Protein AF-A0A0J6L057-F1 (afdb_monomer_lite)

Radius of gyration: 15.93 Å; chains: 1; bounding box: 34×40×41 Å

Sequence (87 aa):
MTEKKIITTAAISEKVYVPIEASAKIGNRLVDETWHWEITIADDKNDNYYGMAVERQKGEMVPWKKLEGQNPLAEMKEICKERTTLN

Secondary structure (DSSP, 8-state):
---------PEEEEEEEEEEEEEEEETTEEEEEEEEEEEEEEE-TTS-EEEEEEETTTTEEEEEEEE-SS-HHHHHHHHHHHHHT--

Foldseek 3Di:
DDDDDPPWDWDWPDWDWDWDWDWDDDDPDTDIDIFIKTKIWTATPVRWIWIKIAGPVVGDIDDIDTDDDPDRVVSVVVVVNVVRHDD

pLDDT: mean 87.08, std 12.63, range [43.97, 98.0]

Structure (mmCIF, N/CA/C/O backbone):
data_AF-A0A0J6L057-F1
#
_entry.id   AF-A0A0J6L057-F1
#
loop_
_atom_site.group_PDB
_atom_site.id
_atom_site.type_symbol
_atom_site.label_atom_id
_atom_site.label_alt_id
_atom_site.label_comp_id
_atom_site.label_asym_id
_atom_site.label_entity_id
_atom_site.label_seq_id
_atom_site.pdbx_PDB_ins_code
_atom_site.Cartn_x
_atom_site.Cartn_y
_atom_site.Cartn_z
_atom_site.occupancy
_atom_site.B_iso_or_equiv
_atom_site.auth_seq_id
_atom_site.auth_comp_id
_atom_site.auth_asym_id
_atom_site.auth_atom_id
_atom_site.pdbx_PDB_model_num
ATOM 1 N N . MET A 1 1 ? -5.765 -33.336 17.235 1.00 50.06 1 MET A N 1
ATOM 2 C CA . MET A 1 1 ? -6.635 -32.336 16.579 1.00 50.06 1 MET A CA 1
ATOM 3 C C . MET A 1 1 ? -6.102 -30.973 16.969 1.00 50.06 1 MET A C 1
ATOM 5 O O . MET A 1 1 ? -6.067 -30.686 18.156 1.00 50.06 1 MET A O 1
ATOM 9 N N . THR A 1 2 ? -5.577 -30.202 16.022 1.00 54.03 2 THR A N 1
ATOM 10 C CA . THR A 1 2 ? -4.959 -28.900 16.311 1.00 54.03 2 THR A CA 1
ATOM 11 C C . THR A 1 2 ? -6.008 -27.821 16.073 1.00 54.03 2 THR A C 1
ATOM 13 O O . THR A 1 2 ? -6.314 -27.507 14.925 1.00 54.03 2 THR A O 1
ATOM 16 N N . GLU A 1 3 ? -6.607 -27.294 17.140 1.00 60.16 3 GLU A N 1
ATOM 17 C CA . GLU A 1 3 ? -7.498 -26.137 17.038 1.00 60.16 3 GLU A CA 1
ATOM 18 C C . GLU A 1 3 ? -6.688 -24.908 16.611 1.00 60.16 3 GLU A C 1
ATOM 20 O O . GLU A 1 3 ? -5.782 -24.457 17.313 1.00 60.16 3 GLU A O 1
ATOM 25 N N . LYS A 1 4 ? -7.006 -24.352 15.437 1.00 62.97 4 LYS A N 1
ATOM 26 C CA . LYS A 1 4 ? -6.514 -23.032 15.035 1.00 62.97 4 LYS A CA 1
ATOM 27 C C . LYS A 1 4 ? -7.395 -21.978 15.697 1.00 62.97 4 LYS A C 1
ATOM 29 O O . LYS A 1 4 ? -8.488 -21.691 15.220 1.00 62.97 4 LYS A O 1
ATOM 34 N N . LYS A 1 5 ? -6.918 -21.399 16.796 1.00 56.41 5 LYS A N 1
ATOM 35 C CA . LYS A 1 5 ? -7.554 -20.236 17.420 1.00 56.41 5 LYS A CA 1
ATOM 36 C C . LYS A 1 5 ? -7.231 -18.989 16.592 1.00 56.41 5 LYS A C 1
ATOM 38 O O . LYS A 1 5 ? -6.070 -18.601 16.502 1.00 56.41 5 LYS A O 1
ATOM 43 N N . ILE A 1 6 ? -8.242 -18.368 15.987 1.00 61.19 6 ILE A N 1
ATOM 44 C CA . ILE A 1 6 ? -8.103 -17.040 15.373 1.00 61.19 6 ILE A CA 1
ATOM 45 C C . ILE A 1 6 ? -8.135 -16.020 16.516 1.00 61.19 6 ILE A C 1
ATOM 47 O O . ILE A 1 6 ? -9.116 -15.943 17.250 1.00 61.19 6 ILE A O 1
ATOM 51 N N . ILE A 1 7 ? -7.028 -15.304 16.717 1.00 63.41 7 ILE A N 1
ATOM 52 C CA . ILE A 1 7 ? -6.810 -14.449 17.899 1.00 63.41 7 ILE A CA 1
ATOM 53 C C . ILE A 1 7 ? -7.278 -13.006 17.638 1.00 63.41 7 ILE A C 1
ATOM 55 O O . ILE A 1 7 ? -7.659 -12.312 18.576 1.00 63.41 7 ILE A O 1
ATOM 59 N N . THR A 1 8 ? -7.355 -12.590 16.368 1.00 61.59 8 THR A N 1
ATOM 60 C CA . THR A 1 8 ? -7.737 -11.228 15.972 1.00 61.59 8 THR A CA 1
ATOM 61 C C . THR A 1 8 ? -8.584 -11.267 14.704 1.00 61.59 8 THR A C 1
ATOM 63 O O . THR A 1 8 ? -8.246 -11.964 13.750 1.00 61.59 8 THR A O 1
ATOM 66 N N . THR A 1 9 ? -9.699 -10.534 14.699 1.00 73.12 9 THR A N 1
ATOM 67 C CA . THR A 1 9 ? -10.537 -10.303 13.512 1.00 73.12 9 THR A CA 1
ATOM 68 C C . THR A 1 9 ? -10.483 -8.813 13.207 1.00 73.12 9 THR A C 1
ATOM 70 O O . THR A 1 9 ? -10.920 -8.025 14.043 1.00 73.12 9 THR A O 1
ATOM 73 N N . ALA A 1 10 ? -9.926 -8.446 12.053 1.00 80.50 10 ALA A N 1
ATOM 74 C CA . ALA A 1 10 ? -9.928 -7.075 11.558 1.00 80.50 10 ALA A CA 1
ATOM 75 C C . ALA A 1 10 ? -11.026 -6.914 10.496 1.00 80.50 10 ALA A C 1
ATOM 77 O O . ALA A 1 10 ? -11.229 -7.814 9.674 1.00 80.50 10 ALA A O 1
ATOM 78 N N . ALA A 1 11 ? -11.751 -5.801 10.531 1.00 84.25 11 ALA A N 1
ATOM 79 C CA . ALA A 1 11 ? -12.733 -5.437 9.520 1.00 84.25 11 ALA A CA 1
ATOM 80 C C . ALA A 1 11 ? -12.074 -4.520 8.490 1.00 84.25 11 ALA A C 1
ATOM 82 O O . ALA A 1 11 ? -11.229 -3.704 8.835 1.00 84.25 11 ALA A O 1
ATOM 83 N N . ILE A 1 12 ? -12.444 -4.650 7.215 1.00 88.94 12 ILE A N 1
ATOM 84 C CA . ILE A 1 12 ? -11.955 -3.721 6.192 1.00 88.94 12 ILE A CA 1
ATOM 85 C C . ILE A 1 12 ? -12.577 -2.356 6.463 1.00 88.94 12 ILE A C 1
ATOM 87 O O . ILE A 1 12 ? -13.800 -2.220 6.400 1.00 88.94 12 ILE A O 1
ATOM 91 N N . SER A 1 13 ? -11.730 -1.368 6.712 1.00 87.88 13 SER A N 1
ATOM 92 C CA . SER A 1 13 ? -12.135 0.010 6.964 1.00 87.88 13 SER A CA 1
ATOM 93 C C . SER A 1 13 ? -12.028 0.872 5.711 1.00 87.88 13 SER A C 1
ATOM 95 O O . SER A 1 13 ? -12.872 1.737 5.489 1.00 87.88 13 SER A O 1
ATOM 97 N N . GLU A 1 14 ? -11.054 0.597 4.837 1.00 91.12 14 GLU A N 1
ATOM 98 C CA . GLU A 1 14 ? -10.835 1.390 3.627 1.00 91.12 14 GLU A CA 1
ATOM 99 C C . GLU A 1 14 ? -10.266 0.553 2.469 1.00 91.12 14 GLU A C 1
ATOM 101 O O . GLU A 1 14 ? -9.488 -0.386 2.662 1.00 91.12 14 GLU A O 1
ATOM 106 N N . LYS A 1 15 ? -10.644 0.911 1.236 1.00 93.31 15 LYS A N 1
ATOM 107 C CA . LYS A 1 15 ? -10.025 0.422 -0.002 1.00 93.31 15 LYS A CA 1
ATOM 108 C C . LYS A 1 15 ? -9.760 1.588 -0.939 1.00 93.31 15 LYS A C 1
ATOM 110 O O . LYS A 1 15 ? -10.686 2.331 -1.258 1.00 93.31 15 LYS A O 1
ATOM 115 N N . VAL A 1 16 ? -8.525 1.716 -1.412 1.00 94.00 16 VAL A N 1
ATOM 116 C CA . VAL A 1 16 ? -8.094 2.837 -2.256 1.00 94.00 16 VAL A CA 1
ATOM 117 C C . VAL A 1 16 ? -7.292 2.329 -3.440 1.00 94.00 16 VAL A C 1
ATOM 119 O O . VAL A 1 16 ? -6.454 1.442 -3.306 1.00 94.00 16 VAL A O 1
ATOM 122 N N . TYR A 1 17 ? -7.527 2.939 -4.596 1.00 94.94 17 TYR A N 1
ATOM 123 C CA . TYR A 1 17 ? -6.703 2.758 -5.780 1.00 94.94 17 TYR A CA 1
ATOM 124 C C . TYR A 1 17 ? -5.689 3.897 -5.892 1.00 94.94 17 TYR A C 1
ATOM 126 O O . TYR A 1 17 ? -6.069 5.069 -5.852 1.00 94.94 17 TYR A O 1
ATOM 134 N N . VAL A 1 18 ? -4.406 3.561 -6.022 1.00 93.62 18 VAL A N 1
ATOM 135 C CA . VAL A 1 18 ? -3.312 4.536 -6.052 1.00 93.62 18 VAL A CA 1
ATOM 136 C C . VAL A 1 18 ? -2.421 4.286 -7.271 1.00 93.62 18 VAL A C 1
ATOM 138 O O . VAL A 1 18 ? -1.667 3.311 -7.277 1.00 93.62 18 VAL A O 1
ATOM 141 N N . PRO A 1 19 ? -2.468 5.156 -8.298 1.00 94.12 19 PRO A N 1
ATOM 142 C CA . PRO A 1 19 ? -1.455 5.163 -9.343 1.00 94.12 19 PRO A CA 1
ATOM 143 C C . PRO A 1 19 ? -0.146 5.761 -8.803 1.00 94.12 19 PRO A C 1
ATOM 145 O O . PRO A 1 19 ? -0.160 6.815 -8.165 1.00 94.12 19 PRO A O 1
ATOM 148 N N . ILE A 1 20 ? 0.978 5.096 -9.057 1.00 92.06 20 ILE A N 1
ATOM 149 C CA . ILE A 1 20 ? 2.327 5.554 -8.703 1.00 92.06 20 ILE A CA 1
ATOM 150 C C . ILE A 1 20 ? 3.182 5.519 -9.966 1.00 92.06 20 ILE A C 1
ATOM 152 O O . ILE A 1 20 ? 3.277 4.483 -10.616 1.00 92.06 20 ILE A O 1
ATOM 156 N N . GLU A 1 21 ? 3.800 6.641 -10.318 1.00 89.94 21 GLU A N 1
ATOM 157 C CA . GLU A 1 21 ? 4.776 6.701 -11.407 1.00 89.94 21 GLU A CA 1
ATOM 158 C C . GLU A 1 21 ? 6.155 6.271 -10.891 1.00 89.94 21 GLU A C 1
ATOM 160 O O . GLU A 1 21 ? 6.605 6.731 -9.840 1.00 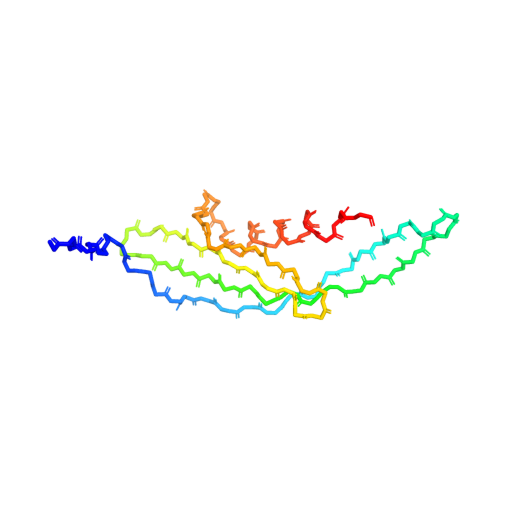89.94 21 GLU A O 1
ATOM 165 N N . ALA A 1 22 ? 6.817 5.388 -11.633 1.00 85.44 22 ALA A N 1
ATOM 166 C CA . ALA A 1 22 ? 8.198 4.978 -11.421 1.00 85.44 22 ALA A CA 1
ATOM 167 C C . ALA A 1 22 ? 8.983 5.087 -12.722 1.00 85.44 22 ALA A C 1
ATOM 169 O O . ALA A 1 22 ? 8.451 4.860 -13.805 1.00 85.44 22 ALA A O 1
ATOM 170 N N . SER A 1 23 ? 10.2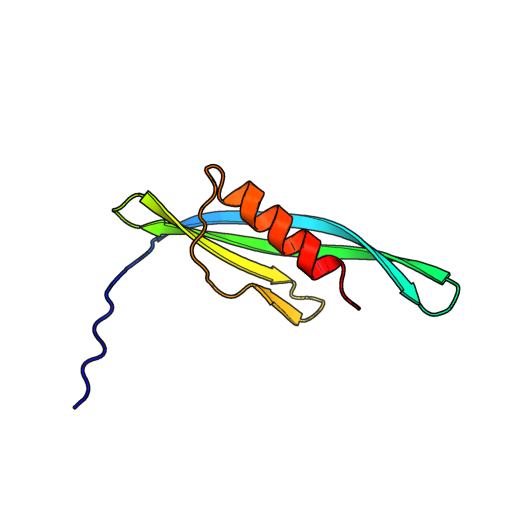76 5.366 -12.598 1.00 81.69 23 SER A N 1
ATOM 171 C CA . SER A 1 23 ? 11.211 5.295 -13.715 1.00 81.69 23 SER A CA 1
ATOM 172 C C . SER A 1 23 ? 12.154 4.117 -13.493 1.00 81.69 23 SER A C 1
ATOM 174 O O . SER A 1 23 ? 12.939 4.113 -12.543 1.00 81.69 23 SER A O 1
ATOM 176 N N . ALA A 1 24 ? 12.105 3.130 -14.382 1.00 74.19 24 ALA A N 1
ATOM 177 C CA . ALA A 1 24 ? 13.020 1.997 -14.395 1.00 74.19 24 ALA A CA 1
ATOM 178 C C . ALA A 1 24 ? 14.174 2.263 -15.373 1.00 74.19 24 ALA A C 1
ATOM 180 O O . ALA A 1 24 ? 13.986 2.815 -16.462 1.00 74.19 24 ALA A O 1
ATOM 181 N N . LYS A 1 25 ? 15.396 1.859 -15.010 1.00 76.75 25 LYS A N 1
ATOM 182 C CA . LYS A 1 25 ? 16.556 1.970 -15.901 1.00 76.75 25 LYS A CA 1
ATOM 183 C C . LYS A 1 25 ? 16.743 0.669 -16.674 1.00 76.75 25 LYS A C 1
ATOM 185 O O . LYS A 1 25 ? 17.289 -0.298 -16.158 1.00 76.75 25 LYS A O 1
ATOM 190 N N . ILE A 1 26 ? 16.365 0.672 -17.948 1.00 77.31 26 ILE A N 1
ATOM 191 C CA . ILE A 1 26 ? 16.553 -0.469 -18.849 1.00 77.31 26 ILE A CA 1
ATOM 192 C C . ILE A 1 26 ? 17.765 -0.180 -19.746 1.00 77.31 26 ILE A C 1
ATOM 194 O O . ILE A 1 26 ? 17.693 0.553 -20.738 1.00 77.31 26 ILE A O 1
ATOM 198 N N . GLY A 1 27 ? 18.926 -0.720 -19.363 1.00 82.06 27 GLY A N 1
ATOM 199 C CA .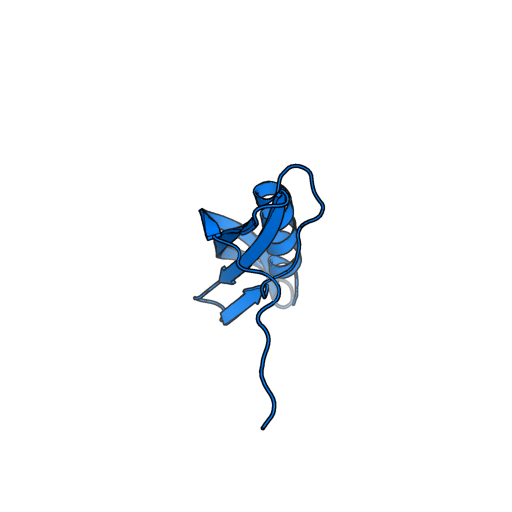 GLY A 1 27 ? 20.209 -0.435 -20.017 1.00 82.06 27 GLY A CA 1
ATOM 200 C C . GLY A 1 27 ? 20.654 1.019 -19.810 1.00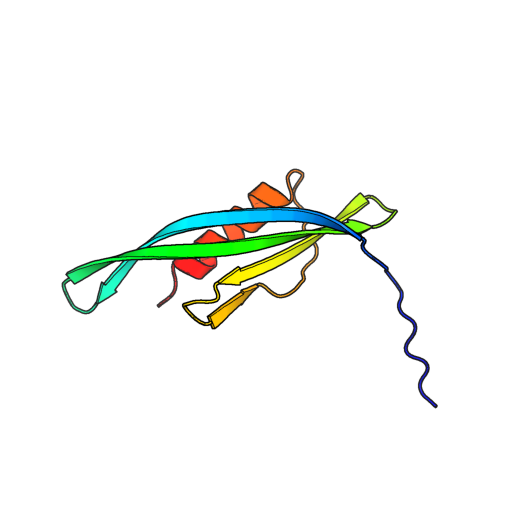 82.06 27 GLY A C 1
ATOM 201 O O . GLY A 1 27 ? 20.846 1.459 -18.679 1.00 82.06 27 GLY A O 1
ATOM 202 N N . ASN A 1 28 ? 20.811 1.780 -20.901 1.00 84.44 28 ASN A N 1
ATOM 203 C CA . ASN A 1 28 ? 21.140 3.217 -20.867 1.00 84.44 28 ASN A CA 1
ATOM 204 C C . ASN A 1 28 ? 19.911 4.134 -21.009 1.00 84.44 28 ASN A C 1
ATOM 206 O O . ASN A 1 28 ? 20.071 5.339 -21.192 1.00 84.44 28 ASN A O 1
ATOM 210 N N . ARG A 1 29 ? 18.691 3.586 -20.959 1.00 80.75 29 ARG A N 1
ATOM 211 C CA . ARG A 1 29 ? 17.446 4.355 -21.076 1.00 80.75 29 ARG A CA 1
ATOM 212 C C . ARG A 1 29 ? 16.691 4.356 -19.753 1.00 80.75 29 ARG A C 1
ATOM 214 O O . ARG A 1 29 ? 16.664 3.344 -19.059 1.00 80.75 29 ARG A O 1
ATOM 221 N N . LEU A 1 30 ? 16.080 5.492 -19.440 1.00 83.06 30 LEU A N 1
ATOM 222 C CA . LEU A 1 30 ? 15.031 5.583 -18.432 1.00 83.06 30 LEU A CA 1
ATOM 223 C C . LEU A 1 30 ? 13.700 5.309 -19.127 1.00 83.06 30 LEU A C 1
ATOM 225 O O . LEU A 1 30 ? 13.448 5.843 -20.208 1.00 83.06 30 LEU A O 1
ATOM 229 N N . VAL A 1 31 ? 12.903 4.431 -18.536 1.00 83.19 31 VAL A N 1
ATOM 230 C CA . VAL A 1 31 ? 11.557 4.100 -18.987 1.00 83.19 31 VAL A CA 1
ATOM 231 C C . VAL A 1 31 ? 10.618 4.434 -17.849 1.00 83.19 31 VAL A C 1
ATOM 233 O O . VAL A 1 31 ? 10.778 3.904 -16.752 1.00 83.19 31 VAL A O 1
ATOM 236 N N . ASP A 1 32 ? 9.659 5.307 -18.123 1.00 86.69 32 ASP A N 1
ATOM 237 C CA . ASP A 1 32 ? 8.614 5.640 -17.169 1.00 86.69 32 ASP A CA 1
ATOM 238 C C . ASP A 1 32 ? 7.493 4.608 -17.263 1.00 86.69 32 ASP A C 1
ATOM 240 O O . ASP A 1 32 ? 7.052 4.223 -18.350 1.00 86.69 32 ASP A O 1
ATOM 244 N N . GLU A 1 33 ? 7.035 4.150 -16.109 1.00 88.81 33 GLU A N 1
ATOM 245 C CA . GLU A 1 33 ? 5.925 3.229 -15.970 1.00 88.81 33 GLU A CA 1
ATOM 246 C C . GLU A 1 33 ? 5.016 3.643 -14.816 1.00 88.81 33 GLU A C 1
ATOM 248 O O . GLU A 1 33 ? 5.440 4.226 -13.820 1.00 88.81 33 GLU A O 1
ATOM 253 N N . THR A 1 34 ? 3.733 3.319 -14.945 1.00 91.50 34 THR A N 1
ATOM 254 C CA . THR A 1 34 ? 2.753 3.533 -13.883 1.00 91.50 34 THR A CA 1
ATOM 255 C C . THR A 1 34 ? 2.401 2.199 -13.240 1.00 91.50 34 THR A C 1
ATOM 257 O O . THR A 1 34 ? 2.133 1.211 -13.921 1.00 91.50 34 THR A O 1
ATOM 260 N N . TRP A 1 35 ? 2.403 2.186 -11.914 1.00 93.88 35 TRP A N 1
ATOM 261 C CA . TRP A 1 35 ? 1.985 1.080 -11.068 1.00 93.88 35 TRP A CA 1
ATOM 262 C C . TRP A 1 35 ? 0.619 1.383 -10.472 1.00 93.88 35 TRP A C 1
ATOM 264 O O . TRP A 1 35 ? 0.373 2.490 -9.993 1.00 93.88 35 TRP A O 1
ATOM 274 N N . HIS A 1 36 ? -0.273 0.399 -10.488 1.00 95.38 36 HIS A N 1
ATOM 275 C CA . HIS A 1 36 ? -1.666 0.564 -10.102 1.00 95.38 36 HIS A CA 1
ATOM 276 C C . HIS A 1 36 ? -1.987 -0.241 -8.843 1.00 95.38 36 HIS A C 1
ATOM 278 O O . HIS A 1 36 ? -2.504 -1.357 -8.901 1.00 95.38 36 HIS A O 1
ATOM 284 N N . TRP A 1 37 ? -1.666 0.334 -7.685 1.00 97.12 37 TRP A N 1
ATOM 285 C CA . TRP A 1 37 ? -1.827 -0.343 -6.403 1.00 97.12 37 TRP A CA 1
ATOM 286 C C . TRP A 1 37 ? -3.272 -0.289 -5.897 1.00 97.12 37 TRP A C 1
ATOM 288 O O . TRP A 1 37 ? -3.855 0.782 -5.727 1.00 97.12 37 TRP A O 1
ATOM 298 N N . GLU A 1 38 ? -3.827 -1.456 -5.581 1.00 97.88 38 GLU A N 1
ATOM 299 C CA . GLU A 1 38 ? -5.057 -1.634 -4.809 1.00 97.88 38 GLU A CA 1
ATOM 300 C C . GLU A 1 38 ? -4.695 -1.803 -3.328 1.00 97.88 38 GLU A C 1
ATOM 302 O O . GLU A 1 38 ? -4.303 -2.889 -2.898 1.00 97.88 38 GLU A O 1
ATOM 307 N N . ILE A 1 39 ? -4.816 -0.736 -2.540 1.00 97.88 39 ILE A N 1
ATOM 308 C CA . ILE A 1 39 ? -4.541 -0.742 -1.100 1.00 97.88 39 ILE A CA 1
ATOM 309 C C . ILE A 1 39 ? -5.822 -1.106 -0.349 1.00 97.88 39 ILE A C 1
ATOM 311 O O . ILE A 1 39 ? -6.884 -0.537 -0.599 1.00 97.88 39 ILE A O 1
ATOM 315 N N . THR A 1 40 ? -5.721 -2.033 0.600 1.00 97.81 40 THR A N 1
ATOM 316 C CA . THR A 1 40 ? -6.784 -2.337 1.565 1.00 97.81 40 THR A CA 1
ATOM 317 C C . THR A 1 40 ? -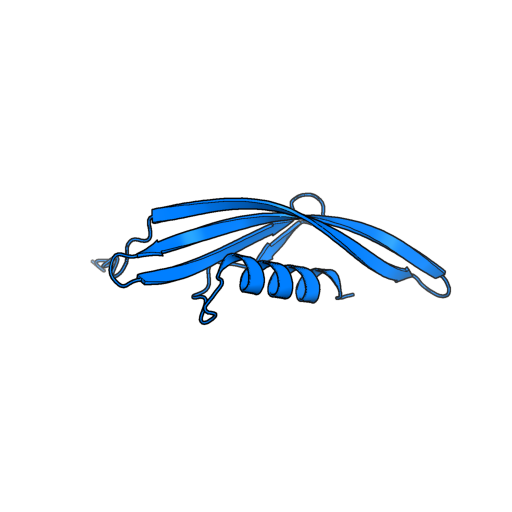6.259 -2.089 2.971 1.00 97.81 40 THR A C 1
ATOM 319 O O . THR A 1 40 ? -5.215 -2.628 3.341 1.00 97.81 40 THR A O 1
ATOM 322 N N . ILE A 1 41 ? -7.004 -1.306 3.748 1.00 96.25 41 ILE A N 1
ATOM 323 C CA . ILE A 1 41 ? -6.773 -1.088 5.174 1.00 96.25 41 ILE A CA 1
ATOM 324 C C . ILE A 1 41 ? -7.864 -1.816 5.955 1.00 96.25 41 ILE A C 1
ATOM 326 O O . ILE A 1 41 ? -9.037 -1.818 5.569 1.00 96.25 41 ILE A O 1
ATOM 330 N N . ALA A 1 42 ? -7.464 -2.458 7.041 1.00 95.06 42 ALA A N 1
ATOM 331 C CA . ALA A 1 42 ? -8.359 -3.063 8.006 1.00 95.06 42 ALA A CA 1
ATOM 332 C C . ALA A 1 42 ? -8.006 -2.586 9.413 1.00 95.06 42 ALA A C 1
ATOM 334 O O . ALA A 1 42 ? -6.838 -2.320 9.696 1.00 95.06 42 ALA A O 1
ATOM 335 N N . ASP A 1 43 ? -8.995 -2.506 10.290 1.00 93.44 43 ASP A N 1
ATOM 336 C CA . ASP A 1 43 ? -8.812 -2.189 11.702 1.00 93.44 43 ASP A CA 1
ATOM 337 C C . ASP A 1 43 ? -9.417 -3.268 12.602 1.00 93.44 43 ASP A C 1
ATOM 339 O O . ASP A 1 43 ? -10.254 -4.074 12.188 1.00 93.44 43 ASP A O 1
ATOM 343 N N . ASP A 1 44 ? -8.929 -3.346 13.836 1.00 90.56 44 ASP A N 1
ATOM 344 C CA . ASP A 1 44 ? -9.515 -4.184 14.876 1.00 90.56 44 ASP A CA 1
ATOM 345 C C . ASP A 1 44 ? -10.152 -3.344 15.993 1.00 90.56 44 ASP A C 1
ATOM 347 O O . ASP A 1 44 ? -10.121 -2.117 16.000 1.00 90.56 44 ASP A O 1
ATOM 351 N N . LYS A 1 45 ? -10.744 -4.022 16.980 1.00 88.38 45 LYS A N 1
ATOM 352 C CA . LYS A 1 45 ? -11.423 -3.367 18.112 1.00 88.38 45 LYS A CA 1
ATOM 353 C C . LYS A 1 45 ? -10.487 -2.628 19.078 1.00 88.38 45 LYS A C 1
ATOM 355 O O . LYS A 1 45 ? -10.982 -2.023 20.022 1.00 88.38 45 LYS A O 1
ATOM 360 N N . ASN A 1 46 ? -9.174 -2.745 18.903 1.00 89.44 46 ASN A N 1
ATOM 361 C CA . ASN A 1 46 ? -8.157 -2.136 19.756 1.00 89.44 46 ASN A CA 1
ATOM 362 C C . ASN A 1 46 ? -7.414 -1.011 19.018 1.00 89.44 46 ASN A C 1
ATOM 364 O O . ASN A 1 46 ? -6.277 -0.709 19.379 1.00 89.44 46 ASN A O 1
ATOM 368 N N . ASP A 1 47 ? -8.017 -0.455 17.962 1.00 86.81 47 ASP A N 1
ATOM 369 C CA . ASP A 1 47 ? -7.430 0.579 17.107 1.00 86.81 47 ASP A CA 1
ATOM 370 C C . ASP A 1 47 ? -6.083 0.164 16.483 1.00 86.81 47 ASP A C 1
ATOM 372 O O . ASP A 1 47 ? -5.237 1.006 16.172 1.00 86.81 47 ASP A O 1
ATOM 376 N N . ASN A 1 48 ? -5.855 -1.142 16.279 1.00 92.50 48 ASN A N 1
ATOM 377 C CA . ASN A 1 48 ? -4.730 -1.596 15.468 1.00 92.50 48 ASN A CA 1
ATOM 378 C C . ASN A 1 48 ? -5.117 -1.552 13.996 1.00 92.50 48 ASN A C 1
ATOM 380 O O . ASN A 1 48 ? -6.142 -2.111 13.606 1.00 92.50 48 ASN A O 1
ATOM 384 N N . TYR A 1 49 ? -4.235 -0.992 13.174 1.00 95.12 49 TYR A N 1
ATOM 385 C CA . TYR A 1 49 ? -4.409 -0.952 11.730 1.00 95.12 49 TYR A CA 1
ATOM 386 C C . TYR A 1 49 ? -3.542 -1.996 11.039 1.00 95.12 49 TYR A C 1
ATOM 388 O O . TYR A 1 49 ? -2.403 -2.269 11.425 1.00 95.12 49 TYR A O 1
ATOM 396 N N . TYR A 1 50 ? -4.090 -2.561 9.976 1.00 95.81 50 TYR A N 1
ATOM 397 C CA . TYR A 1 50 ? -3.448 -3.531 9.112 1.00 95.81 50 TYR A CA 1
ATOM 398 C C . TYR A 1 50 ? -3.593 -3.073 7.670 1.00 95.81 50 TYR A C 1
ATOM 400 O O . TYR A 1 50 ? -4.634 -2.547 7.282 1.00 95.81 50 TYR A O 1
ATOM 408 N N . GLY A 1 51 ? -2.562 -3.293 6.866 1.00 97.00 51 GLY A N 1
ATOM 409 C CA . GLY A 1 51 ? -2.563 -2.939 5.455 1.00 97.00 51 GLY A CA 1
ATOM 410 C C . GLY A 1 51 ? -2.103 -4.094 4.587 1.00 97.00 51 GLY A C 1
ATOM 411 O O . GLY A 1 51 ? -1.190 -4.831 4.958 1.00 97.00 51 GLY A O 1
ATOM 412 N N . MET A 1 52 ? -2.724 -4.229 3.420 1.00 97.81 52 MET A N 1
ATOM 413 C CA . MET A 1 52 ? -2.202 -4.999 2.294 1.00 97.81 52 MET A CA 1
ATOM 414 C C . MET A 1 52 ? -2.313 -4.168 1.019 1.00 97.81 52 MET A C 1
ATOM 416 O O . MET A 1 52 ? -3.151 -3.268 0.929 1.00 97.81 52 MET A O 1
ATOM 420 N N . ALA A 1 53 ? -1.509 -4.495 0.015 1.00 98.00 53 ALA A N 1
ATOM 421 C CA . ALA A 1 53 ? -1.641 -3.896 -1.305 1.00 98.00 53 ALA A CA 1
ATOM 422 C C . ALA A 1 53 ? -1.351 -4.910 -2.407 1.00 98.00 53 ALA A C 1
ATOM 424 O O . ALA A 1 53 ? -0.556 -5.832 -2.217 1.00 98.00 53 ALA A O 1
ATOM 425 N N . VAL A 1 54 ? -1.994 -4.738 -3.559 1.00 97.75 54 VAL A N 1
ATOM 426 C CA . VAL A 1 54 ? -1.792 -5.590 -4.737 1.00 97.75 54 VAL A CA 1
ATOM 427 C C . VAL A 1 54 ? -1.622 -4.720 -5.974 1.00 97.75 54 VAL A C 1
ATOM 429 O O . VAL A 1 54 ? -2.431 -3.828 -6.204 1.00 97.75 54 VAL A O 1
ATOM 432 N N . GLU A 1 55 ? -0.613 -5.013 -6.788 1.00 96.12 55 GLU A N 1
ATOM 433 C CA . GLU A 1 55 ? -0.484 -4.520 -8.159 1.00 96.12 55 GLU A CA 1
ATOM 434 C C . GLU A 1 55 ? -0.692 -5.721 -9.093 1.00 96.12 55 GLU A C 1
ATOM 436 O O . GLU A 1 55 ? 0.111 -6.657 -9.143 1.00 96.12 55 GLU A O 1
ATOM 441 N N . ARG A 1 56 ? -1.835 -5.757 -9.786 1.00 93.62 56 ARG A N 1
ATOM 442 C CA . ARG A 1 56 ? -2.257 -6.955 -10.532 1.00 93.62 56 ARG A CA 1
ATOM 443 C C . ARG A 1 56 ? -1.533 -7.138 -11.859 1.00 93.62 56 ARG A C 1
ATOM 445 O O . ARG A 1 56 ? -1.401 -8.274 -12.303 1.00 93.62 56 ARG A O 1
ATOM 452 N N . GLN A 1 57 ? -1.137 -6.052 -12.517 1.00 91.94 57 GLN A N 1
ATOM 453 C CA . GLN A 1 57 ? -0.564 -6.109 -13.862 1.00 91.94 57 GLN A CA 1
ATOM 454 C C . GLN A 1 57 ? 0.867 -6.652 -13.842 1.00 91.94 57 GLN A C 1
ATOM 456 O O . GLN A 1 57 ? 1.281 -7.346 -14.767 1.00 91.94 57 GLN A O 1
ATOM 461 N N . LYS A 1 58 ? 1.598 -6.363 -12.769 1.00 90.19 58 LYS A N 1
ATOM 462 C CA . LYS A 1 58 ? 2.992 -6.736 -12.530 1.00 90.19 58 LYS A CA 1
ATOM 463 C C . LYS A 1 58 ? 3.120 -7.909 -11.559 1.00 90.19 58 LYS A C 1
ATOM 465 O O . LYS A 1 58 ? 4.199 -8.472 -11.434 1.00 90.19 58 LYS A O 1
ATOM 470 N N . GLY A 1 59 ? 2.018 -8.322 -10.924 1.00 91.88 59 GLY A N 1
ATOM 471 C CA . GLY A 1 59 ? 1.971 -9.495 -10.047 1.00 91.88 59 GLY A CA 1
ATOM 472 C C . GLY A 1 59 ? 2.621 -9.271 -8.681 1.00 91.88 59 GLY A C 1
ATOM 473 O O . GLY A 1 59 ? 3.015 -10.236 -8.029 1.00 91.88 59 GLY A O 1
ATOM 474 N N . GLU A 1 60 ? 2.727 -8.016 -8.249 1.00 94.12 60 GLU A N 1
ATOM 475 C CA . GLU A 1 60 ? 3.356 -7.633 -6.988 1.00 94.12 60 GLU A CA 1
ATOM 476 C C . GLU A 1 60 ? 2.335 -7.520 -5.854 1.00 94.12 60 GLU A C 1
ATOM 478 O O . GLU A 1 60 ? 1.175 -7.135 -6.038 1.00 94.12 60 GLU A O 1
ATOM 483 N N . MET A 1 61 ? 2.769 -7.871 -4.644 1.00 96.19 61 MET A N 1
ATOM 484 C CA . MET A 1 61 ? 1.906 -7.883 -3.467 1.00 96.19 61 MET A CA 1
ATOM 485 C C . MET A 1 61 ? 2.669 -7.476 -2.211 1.00 96.19 61 MET A C 1
ATOM 487 O O . MET A 1 61 ? 3.724 -8.019 -1.879 1.00 96.19 61 MET A O 1
ATOM 491 N N . VAL A 1 62 ? 2.055 -6.577 -1.449 1.00 96.25 62 VAL A N 1
ATOM 492 C CA . VAL A 1 62 ? 2.389 -6.323 -0.052 1.00 96.25 62 VAL A CA 1
ATOM 493 C C . VAL A 1 62 ? 1.427 -7.160 0.796 1.00 96.25 62 VAL A C 1
ATOM 495 O O . VAL A 1 62 ? 0.229 -6.858 0.815 1.00 96.25 62 VAL A O 1
ATOM 498 N N . PRO A 1 63 ? 1.898 -8.229 1.467 1.00 96.69 63 PRO A N 1
ATOM 499 C CA . PRO A 1 63 ? 1.038 -9.045 2.313 1.00 96.69 63 PRO A CA 1
ATOM 500 C C . PRO A 1 63 ? 0.536 -8.234 3.508 1.00 96.69 63 PRO A C 1
ATOM 502 O O . PRO A 1 63 ? 1.156 -7.244 3.900 1.00 96.69 63 PRO A O 1
ATOM 505 N N . TRP A 1 64 ? -0.561 -8.695 4.113 1.00 95.94 64 TRP A N 1
ATOM 506 C CA . TRP A 1 64 ? -1.090 -8.106 5.339 1.00 95.94 64 TRP A CA 1
ATOM 507 C C . TRP A 1 64 ? 0.003 -7.938 6.395 1.00 95.94 64 TRP A C 1
ATOM 509 O O . TRP A 1 64 ? 0.617 -8.914 6.830 1.00 95.94 64 TRP A O 1
ATOM 519 N N . LYS A 1 65 ? 0.204 -6.699 6.835 1.00 95.12 65 LYS A N 1
ATOM 520 C CA . LYS A 1 65 ? 1.078 -6.353 7.955 1.00 95.12 65 LYS A CA 1
ATOM 521 C C . LYS A 1 65 ? 0.399 -5.339 8.858 1.00 95.12 65 LYS A C 1
ATOM 523 O O . LYS A 1 65 ? -0.461 -4.583 8.410 1.00 95.12 65 LYS A O 1
ATOM 528 N N . LYS A 1 66 ? 0.799 -5.331 10.128 1.00 95.56 66 LYS A N 1
ATOM 529 C CA . LYS A 1 66 ? 0.417 -4.272 11.058 1.00 95.56 66 LYS A CA 1
ATOM 530 C C . LYS A 1 66 ? 1.078 -2.957 10.625 1.00 95.56 66 LYS A C 1
ATOM 532 O O . LYS A 1 66 ? 2.219 -2.975 10.153 1.00 95.56 66 LYS A O 1
ATOM 537 N N . LEU A 1 67 ? 0.329 -1.869 10.745 1.00 95.88 67 LEU A N 1
ATOM 538 C CA . LEU A 1 67 ? 0.753 -0.501 10.476 1.00 95.88 67 LEU A CA 1
ATOM 539 C C . LEU A 1 67 ? 0.961 0.209 11.812 1.00 95.88 67 LEU A C 1
ATOM 541 O O . LEU A 1 67 ? 0.185 0.015 12.748 1.00 95.88 67 LEU A O 1
ATOM 545 N N . GLU A 1 68 ? 2.024 0.996 11.898 1.00 93.38 68 GLU A N 1
ATOM 546 C CA . GLU A 1 68 ? 2.459 1.645 13.144 1.00 93.38 68 GLU A CA 1
ATOM 547 C C . GLU A 1 68 ? 2.305 3.176 13.074 1.00 93.38 68 GLU A C 1
ATOM 549 O O . GLU A 1 68 ? 2.419 3.876 14.080 1.00 93.38 68 GLU A O 1
ATOM 554 N N . GLY A 1 69 ? 2.053 3.719 11.882 1.00 85.44 69 GLY A N 1
ATOM 555 C CA . GLY A 1 69 ? 1.874 5.140 11.641 1.00 85.44 69 GLY A CA 1
ATOM 556 C C . GLY A 1 69 ? 0.503 5.662 12.070 1.00 85.44 69 GLY A C 1
ATOM 557 O O . GLY A 1 69 ? -0.509 4.968 12.031 1.00 85.44 69 GLY A O 1
ATOM 558 N N . GLN A 1 70 ? 0.452 6.956 12.393 1.00 88.56 70 GLN A N 1
ATOM 559 C CA . GLN A 1 70 ? -0.798 7.666 12.704 1.00 88.56 70 GLN A CA 1
ATOM 560 C C . GLN A 1 70 ? -1.741 7.797 11.495 1.00 88.56 70 GLN A C 1
ATOM 562 O O . GLN A 1 70 ? -2.919 8.098 11.661 1.00 88.56 70 GLN A O 1
ATOM 567 N N . ASN A 1 71 ? -1.224 7.606 10.277 1.00 94.56 71 ASN A N 1
ATOM 568 C CA . ASN A 1 71 ? -1.997 7.621 9.040 1.00 94.56 71 ASN A CA 1
ATOM 569 C C . ASN A 1 71 ? -1.743 6.316 8.259 1.00 94.56 71 ASN A C 1
ATOM 571 O O . ASN A 1 71 ? -0.787 6.250 7.479 1.00 94.56 71 ASN A O 1
ATOM 575 N N . PRO A 1 72 ? -2.591 5.290 8.459 1.00 94.62 72 PRO A N 1
ATOM 576 C CA . PRO A 1 72 ? -2.436 3.968 7.850 1.00 94.62 72 PRO A CA 1
ATOM 577 C C . PRO A 1 72 ? -2.334 4.002 6.321 1.00 94.62 72 PRO A C 1
ATOM 579 O O . PRO A 1 72 ? -1.509 3.312 5.721 1.00 94.62 72 PRO A O 1
ATOM 582 N N . LEU A 1 73 ? -3.144 4.845 5.674 1.00 94.56 73 LEU A N 1
ATOM 583 C CA . LEU A 1 73 ? -3.130 4.984 4.222 1.00 94.56 73 LEU A CA 1
ATOM 584 C C . LEU A 1 73 ? -1.828 5.625 3.730 1.00 94.56 73 LEU A C 1
ATOM 586 O O . LEU A 1 73 ? -1.285 5.196 2.713 1.00 94.56 73 LEU A O 1
ATOM 590 N N . ALA A 1 74 ? -1.325 6.652 4.421 1.00 95.81 74 ALA A N 1
ATOM 591 C CA . ALA A 1 74 ? -0.058 7.281 4.060 1.00 95.81 74 ALA A CA 1
ATOM 592 C C . ALA A 1 74 ? 1.114 6.298 4.200 1.00 95.81 74 ALA A C 1
ATOM 594 O O . ALA A 1 74 ? 1.923 6.201 3.282 1.00 95.81 74 ALA A O 1
ATOM 595 N N . GLU A 1 75 ? 1.158 5.516 5.284 1.00 96.56 75 GLU A N 1
ATOM 596 C CA . GLU A 1 75 ? 2.171 4.469 5.467 1.00 96.56 75 GLU A CA 1
ATOM 597 C C . GLU A 1 75 ? 2.115 3.433 4.335 1.00 96.56 75 GLU A C 1
ATOM 599 O O . GLU A 1 75 ? 3.138 3.118 3.727 1.00 96.56 75 GLU A O 1
ATOM 604 N N . MET A 1 76 ? 0.919 2.954 3.975 1.00 96.50 76 MET A N 1
ATOM 605 C CA . MET A 1 76 ? 0.773 2.004 2.868 1.00 96.50 76 MET A CA 1
ATOM 606 C C . MET A 1 76 ? 1.172 2.589 1.514 1.00 96.50 76 MET A C 1
ATOM 608 O O . MET A 1 76 ? 1.748 1.870 0.698 1.00 96.50 76 MET A O 1
ATOM 612 N N . LYS A 1 77 ? 0.914 3.878 1.265 1.00 94.88 77 LYS A N 1
ATOM 613 C CA . LYS A 1 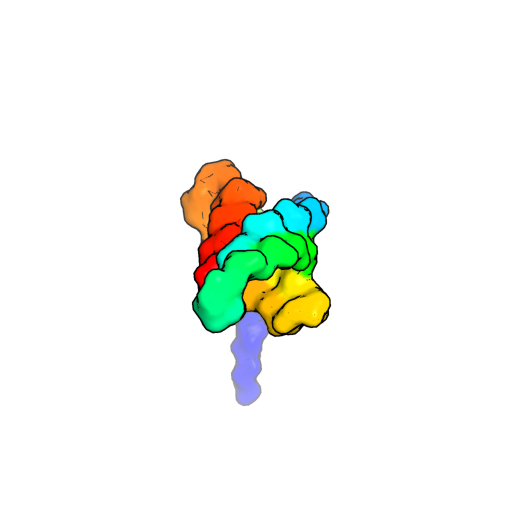77 ? 1.384 4.551 0.046 1.00 94.88 77 LYS A CA 1
ATOM 614 C C . LYS A 1 77 ? 2.909 4.573 -0.029 1.00 94.88 77 LYS A C 1
ATOM 616 O O . LYS A 1 77 ? 3.438 4.282 -1.096 1.00 94.88 77 LYS A O 1
ATOM 621 N N . GLU A 1 78 ? 3.605 4.867 1.068 1.00 94.81 78 GLU A N 1
ATOM 622 C CA . GLU A 1 78 ? 5.075 4.831 1.099 1.00 94.81 78 GLU A CA 1
ATOM 623 C C . GLU A 1 78 ? 5.613 3.415 0.863 1.00 94.81 78 GLU A C 1
ATOM 625 O O . GLU A 1 78 ? 6.475 3.227 0.010 1.00 94.81 78 GLU A O 1
ATOM 630 N N . ILE A 1 79 ? 5.021 2.394 1.492 1.00 94.88 79 ILE A N 1
ATOM 631 C CA . ILE A 1 79 ? 5.404 0.992 1.248 1.00 94.88 79 ILE A CA 1
ATOM 632 C C . ILE A 1 79 ? 5.224 0.616 -0.233 1.00 94.88 79 ILE A C 1
ATOM 634 O O . ILE A 1 79 ? 6.083 -0.040 -0.823 1.00 94.88 79 ILE A O 1
ATOM 638 N N . CYS A 1 80 ? 4.116 1.031 -0.855 1.00 94.81 80 CYS A N 1
ATOM 639 C CA . CYS A 1 80 ? 3.883 0.785 -2.279 1.00 94.81 80 CYS A CA 1
ATOM 640 C C . CYS A 1 80 ? 4.926 1.499 -3.150 1.00 94.81 80 CYS A C 1
ATOM 642 O O . CYS A 1 80 ? 5.426 0.899 -4.100 1.00 94.81 80 CYS A O 1
ATOM 644 N N . LYS A 1 81 ? 5.303 2.743 -2.819 1.00 92.75 81 LYS A N 1
ATOM 645 C CA . LYS A 1 81 ? 6.368 3.476 -3.526 1.00 92.75 81 LYS A CA 1
ATOM 646 C C . LYS A 1 81 ? 7.707 2.747 -3.446 1.00 92.75 81 LYS A C 1
ATOM 648 O O . LYS A 1 81 ? 8.324 2.535 -4.481 1.00 92.75 81 LYS A O 1
ATOM 653 N N . GLU A 1 82 ? 8.116 2.298 -2.261 1.00 91.75 82 GLU A N 1
ATOM 654 C CA . GLU A 1 82 ? 9.374 1.557 -2.069 1.00 91.75 82 GLU A CA 1
ATOM 655 C C . GLU A 1 82 ? 9.420 0.264 -2.900 1.00 91.75 82 GLU A C 1
ATOM 657 O O . GLU A 1 82 ? 10.451 -0.082 -3.482 1.00 91.75 82 GLU A O 1
ATOM 662 N N . ARG A 1 83 ? 8.283 -0.436 -3.007 1.00 90.44 83 ARG A N 1
ATOM 663 C CA . ARG A 1 83 ? 8.140 -1.640 -3.844 1.00 90.44 83 ARG A CA 1
ATOM 664 C C . ARG A 1 83 ? 8.153 -1.346 -5.339 1.00 90.44 83 ARG A C 1
ATOM 666 O O . ARG A 1 83 ? 8.631 -2.166 -6.110 1.00 90.44 83 ARG A O 1
ATOM 673 N N . THR A 1 84 ? 7.673 -0.171 -5.723 1.00 87.56 84 THR A N 1
ATOM 674 C CA . THR A 1 84 ? 7.633 0.315 -7.109 1.00 87.56 84 THR A CA 1
ATOM 675 C C . THR A 1 84 ? 9.034 0.710 -7.619 1.00 87.56 84 THR A C 1
ATOM 677 O O . THR A 1 84 ? 9.244 0.848 -8.817 1.00 87.56 84 THR A O 1
ATOM 680 N N . THR A 1 85 ? 10.029 0.841 -6.731 1.00 68.50 85 THR A N 1
ATOM 681 C CA . THR A 1 85 ? 11.403 1.268 -7.065 1.00 68.50 85 THR A CA 1
ATOM 682 C C . THR A 1 85 ? 12.450 0.151 -7.205 1.00 68.50 85 THR A C 1
ATOM 684 O O . THR A 1 85 ? 13.643 0.449 -7.236 1.00 68.50 85 THR A O 1
ATOM 687 N N . LEU A 1 86 ? 12.069 -1.128 -7.303 1.00 54.31 86 LEU A N 1
ATOM 688 C CA . LEU A 1 86 ? 13.033 -2.243 -7.300 1.00 54.31 86 LEU A CA 1
ATOM 689 C C . LEU A 1 86 ? 12.871 -3.212 -8.483 1.00 54.31 86 LEU A C 1
ATOM 691 O O . LEU A 1 86 ? 12.129 -4.188 -8.389 1.00 54.31 86 LEU A O 1
ATOM 695 N N . ASN A 1 87 ? 13.614 -2.948 -9.567 1.00 43.97 87 ASN A N 1
ATOM 696 C CA . ASN A 1 87 ? 14.637 -3.823 -10.187 1.00 43.97 87 ASN A CA 1
ATOM 697 C C . ASN A 1 87 ? 15.079 -3.290 -11.558 1.00 43.97 87 ASN A C 1
ATOM 699 O O . ASN A 1 87 ? 14.244 -3.252 -12.486 1.00 43.97 87 ASN A O 1
#